Protein AF-A0A1S2QS78-F1 (afdb_monomer_lite)

Foldseek 3Di:
DDPPVDPPLVVLLVVLVVQLVVLVPDDDDQQDPCNCPPPPDPVVVVVNVVSVVVVVVSVVVSVVSNVVSVVVNVVSVVVVVVVVVVVVD

Radius of gyration: 22.2 Å; chains: 1; bounding box: 49×16×70 Å

Structure (mmCIF, N/CA/C/O backbone):
data_AF-A0A1S2QS78-F1
#
_entry.id   AF-A0A1S2QS78-F1
#
loop_
_atom_site.group_PDB
_atom_site.id
_atom_site.type_symbol
_atom_site.label_atom_id
_atom_site.label_alt_id
_atom_site.label_c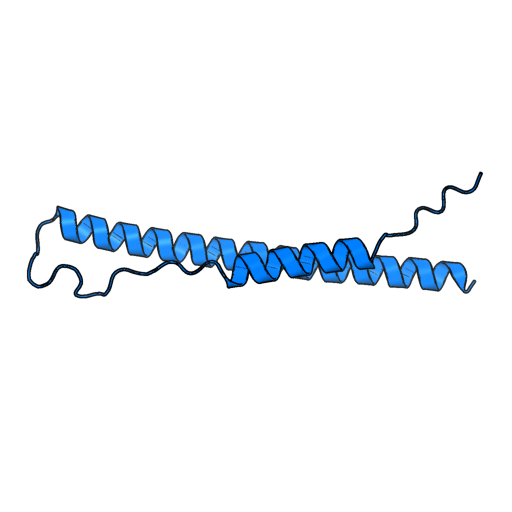omp_id
_atom_site.label_asym_id
_atom_site.label_entity_id
_atom_site.label_seq_id
_atom_site.pdbx_PDB_ins_code
_atom_site.Cartn_x
_atom_site.Cartn_y
_atom_site.Cartn_z
_atom_site.occupancy
_atom_site.B_iso_or_equiv
_atom_site.auth_seq_id
_atom_site.auth_comp_id
_atom_site.auth_asym_id
_atom_site.auth_atom_id
_atom_site.pdbx_PDB_model_num
ATOM 1 N N . MET A 1 1 ? 10.173 -2.144 -41.972 1.00 35.09 1 MET A N 1
ATOM 2 C CA . MET A 1 1 ? 9.146 -1.665 -41.025 1.00 35.09 1 MET A CA 1
ATOM 3 C C . MET A 1 1 ? 9.569 -2.209 -39.670 1.00 35.09 1 MET A C 1
ATOM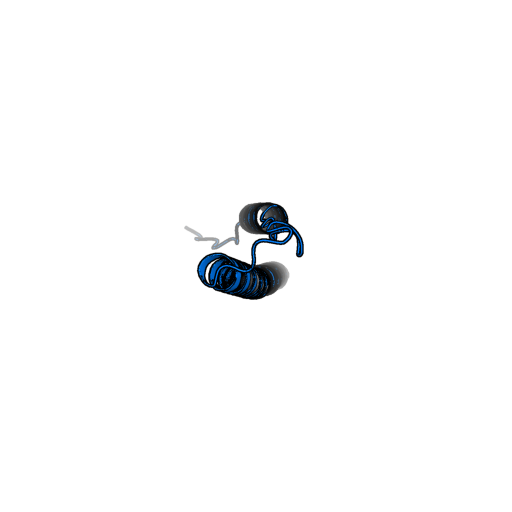 5 O O . MET A 1 1 ? 9.180 -3.309 -39.307 1.00 35.09 1 MET A O 1
ATOM 9 N N . GLU A 1 2 ? 10.522 -1.537 -39.024 1.00 39.91 2 GLU A N 1
ATOM 10 C CA . GLU A 1 2 ? 11.075 -1.991 -37.746 1.00 39.91 2 GLU A CA 1
ATOM 11 C C . GLU A 1 2 ? 10.102 -1.578 -36.644 1.00 39.91 2 GLU A C 1
ATOM 13 O O . GLU A 1 2 ? 9.933 -0.396 -36.352 1.00 39.91 2 GLU A O 1
ATOM 18 N N . LEU A 1 3 ? 9.395 -2.559 -36.087 1.00 44.00 3 LEU A N 1
ATOM 19 C CA . LEU A 1 3 ? 8.692 -2.407 -34.820 1.00 44.00 3 LEU A CA 1
ATOM 20 C C . LEU A 1 3 ? 9.761 -2.369 -33.730 1.00 44.00 3 LEU A C 1
ATOM 22 O O . LEU A 1 3 ? 10.059 -3.377 -33.098 1.00 44.00 3 LEU A O 1
ATOM 26 N N . GLU A 1 4 ? 10.384 -1.208 -33.556 1.00 49.81 4 GLU A N 1
ATOM 27 C CA . GLU A 1 4 ? 11.200 -0.939 -32.382 1.00 49.81 4 GLU A CA 1
ATOM 28 C C . GLU A 1 4 ? 10.230 -0.922 -31.193 1.00 49.81 4 GLU A C 1
ATOM 30 O O . GLU A 1 4 ? 9.512 0.054 -30.960 1.00 49.81 4 GLU A O 1
ATOM 35 N N . ILE A 1 5 ? 10.125 -2.047 -30.483 1.00 54.28 5 ILE A N 1
ATOM 36 C CA . ILE A 1 5 ? 9.383 -2.146 -29.224 1.00 54.28 5 ILE A CA 1
ATOM 37 C C . ILE A 1 5 ? 10.212 -1.395 -28.175 1.00 54.28 5 ILE A C 1
ATOM 39 O O . ILE A 1 5 ? 10.817 -1.989 -27.296 1.00 54.28 5 ILE A O 1
ATOM 43 N N . LYS A 1 6 ? 10.302 -0.068 -28.308 1.00 58.06 6 LYS A N 1
ATOM 44 C CA . LYS A 1 6 ? 10.964 0.795 -27.335 1.00 58.06 6 LYS A CA 1
ATOM 45 C C . LYS A 1 6 ? 10.053 0.953 -26.131 1.00 58.06 6 LYS A C 1
ATOM 47 O O . LYS A 1 6 ? 8.930 1.457 -26.243 1.00 58.06 6 LYS A O 1
ATOM 52 N N . LEU A 1 7 ? 10.552 0.552 -24.968 1.00 63.12 7 LEU A N 1
ATOM 53 C CA . LEU A 1 7 ? 9.912 0.833 -23.693 1.00 63.12 7 LEU A CA 1
ATOM 54 C C . LEU A 1 7 ? 9.745 2.355 -23.544 1.00 63.12 7 LEU A C 1
ATOM 56 O O . LEU A 1 7 ? 10.724 3.101 -23.551 1.00 63.12 7 LEU A O 1
ATOM 60 N N . LYS A 1 8 ? 8.506 2.840 -23.379 1.00 73.25 8 LYS A N 1
ATOM 61 C CA . LYS A 1 8 ? 8.228 4.245 -23.018 1.00 73.25 8 LYS A CA 1
ATOM 62 C C . LYS A 1 8 ? 8.548 4.475 -21.537 1.00 73.25 8 LYS A C 1
ATOM 64 O O . LYS A 1 8 ? 7.654 4.780 -20.750 1.00 73.25 8 LYS A O 1
ATOM 69 N N . HIS A 1 9 ? 9.813 4.277 -21.172 1.00 72.50 9 HIS A N 1
ATOM 70 C CA . HIS A 1 9 ? 10.331 4.279 -19.802 1.00 72.50 9 HIS A CA 1
ATOM 71 C C . HIS A 1 9 ? 9.865 5.512 -19.020 1.00 72.50 9 HIS A C 1
ATOM 73 O O . HIS A 1 9 ? 9.217 5.365 -17.987 1.00 72.50 9 HIS A O 1
ATOM 79 N N . ASP A 1 10 ? 10.031 6.706 -19.592 1.00 73.44 10 ASP A N 1
ATOM 80 C CA . ASP A 1 10 ? 9.629 7.969 -18.959 1.00 73.44 10 ASP A CA 1
ATOM 81 C C . ASP A 1 10 ? 8.123 8.042 -18.650 1.00 73.44 10 ASP A C 1
ATOM 83 O O . ASP A 1 10 ? 7.712 8.540 -17.600 1.00 73.44 10 ASP A O 1
ATOM 87 N N . ALA A 1 11 ? 7.277 7.517 -19.544 1.00 78.06 11 ALA A N 1
ATOM 88 C CA . ALA A 1 11 ? 5.830 7.505 -19.342 1.00 78.06 11 ALA A CA 1
ATOM 89 C C . ALA A 1 11 ? 5.421 6.530 -18.226 1.00 78.06 11 ALA A C 1
ATOM 91 O O . ALA A 1 11 ? 4.529 6.838 -17.434 1.00 78.06 11 ALA A O 1
ATOM 92 N N . VAL A 1 12 ? 6.090 5.376 -18.145 1.00 74.75 12 VAL A N 1
ATOM 93 C CA . VAL A 1 12 ? 5.834 4.356 -17.118 1.00 74.75 12 VAL A CA 1
ATOM 94 C C . VAL A 1 12 ? 6.313 4.835 -15.745 1.00 74.75 12 VAL A C 1
ATOM 96 O O . VAL A 1 12 ? 5.537 4.799 -14.792 1.00 74.75 12 VAL A O 1
ATOM 99 N N . ILE A 1 13 ? 7.529 5.381 -15.653 1.00 78.44 13 ILE A N 1
ATOM 100 C CA . ILE A 1 13 ? 8.087 5.973 -14.424 1.00 78.44 13 ILE A CA 1
ATOM 101 C C . ILE A 1 13 ? 7.184 7.106 -13.919 1.00 78.44 13 ILE A C 1
ATOM 103 O O . ILE A 1 13 ? 6.852 7.159 -12.735 1.00 78.44 13 ILE A O 1
ATOM 107 N N . SER A 1 14 ? 6.728 7.994 -14.812 1.00 78.50 14 SER A N 1
ATOM 108 C CA . SER A 1 14 ? 5.830 9.095 -14.440 1.00 78.50 14 SER A CA 1
ATOM 109 C C . SER A 1 14 ? 4.512 8.588 -13.845 1.00 78.50 14 SER A C 1
ATOM 111 O O . SER A 1 14 ? 4.024 9.135 -12.852 1.00 78.50 14 SER A O 1
ATOM 113 N N . GLN A 1 15 ? 3.939 7.524 -14.412 1.00 80.12 15 GLN A N 1
ATOM 114 C CA . GLN A 1 15 ? 2.696 6.943 -13.908 1.00 80.12 15 GLN A CA 1
ATOM 115 C C . GLN A 1 15 ? 2.896 6.215 -12.570 1.00 80.12 15 GLN A C 1
ATOM 117 O O . GLN A 1 15 ? 2.050 6.330 -11.677 1.00 80.12 15 GLN A O 1
ATOM 122 N N . LEU A 1 16 ? 4.021 5.518 -12.395 1.00 76.75 16 LEU A N 1
ATOM 123 C CA . LEU A 1 16 ? 4.385 4.878 -11.128 1.00 76.75 16 LEU A CA 1
ATOM 124 C C . LEU A 1 16 ? 4.606 5.917 -10.024 1.00 76.75 16 LEU A C 1
ATOM 126 O O . LEU A 1 16 ? 4.106 5.739 -8.914 1.00 76.75 16 LEU A O 1
ATOM 130 N N . PHE A 1 17 ? 5.247 7.046 -10.340 1.00 79.75 17 PHE A N 1
ATOM 131 C CA . PHE A 1 17 ? 5.423 8.154 -9.402 1.00 79.75 17 PHE A CA 1
ATOM 132 C C . PHE A 1 17 ? 4.082 8.752 -8.960 1.00 79.75 17 PHE A C 1
ATOM 134 O O . PHE A 1 17 ? 3.835 8.881 -7.765 1.00 79.75 17 PHE A O 1
ATOM 141 N N . LYS A 1 18 ? 3.167 9.032 -9.899 1.00 81.75 18 LYS A N 1
ATOM 142 C CA . LYS A 1 18 ? 1.812 9.518 -9.569 1.00 81.75 18 LYS A CA 1
ATOM 143 C C . LYS A 1 18 ? 1.049 8.545 -8.674 1.00 81.75 18 LYS A C 1
ATOM 145 O O . LYS A 1 18 ? 0.369 8.974 -7.747 1.00 81.75 18 LYS A O 1
ATOM 150 N N . THR A 1 19 ? 1.168 7.248 -8.949 1.00 77.00 19 THR A N 1
ATOM 151 C CA . THR A 1 19 ? 0.511 6.199 -8.160 1.00 77.00 19 THR A CA 1
ATOM 152 C C . THR A 1 19 ? 1.087 6.145 -6.745 1.00 77.00 19 THR A C 1
ATOM 154 O O . THR A 1 19 ? 0.325 6.089 -5.785 1.00 77.00 19 THR A O 1
ATOM 157 N N . LYS A 1 20 ? 2.413 6.258 -6.603 1.00 78.81 20 LYS A N 1
ATOM 158 C CA . LYS A 1 20 ? 3.086 6.356 -5.304 1.00 78.81 20 LYS A CA 1
ATOM 159 C C . LYS A 1 20 ? 2.625 7.584 -4.515 1.00 78.81 20 LYS A C 1
ATOM 161 O O 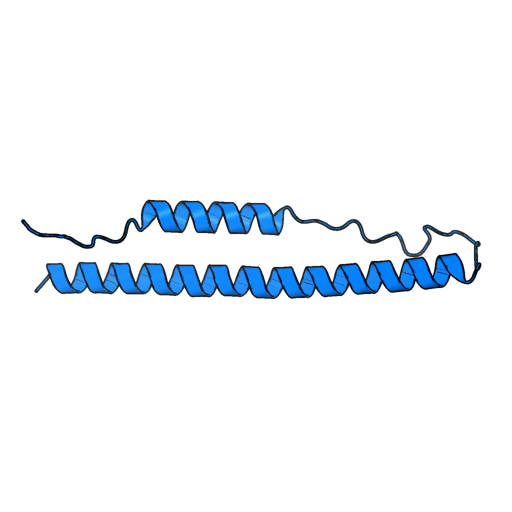. LYS A 1 20 ? 2.227 7.440 -3.368 1.00 78.81 20 LYS A O 1
ATOM 166 N N . THR A 1 21 ? 2.593 8.765 -5.133 1.00 80.19 21 THR A N 1
ATOM 167 C CA . THR A 1 21 ? 2.126 9.995 -4.470 1.00 80.19 21 THR A CA 1
ATOM 168 C C . THR A 1 21 ? 0.657 9.907 -4.053 1.00 80.19 21 THR A C 1
ATOM 170 O O . THR A 1 21 ? 0.300 10.342 -2.962 1.00 80.19 21 THR A O 1
ATOM 173 N N . ALA A 1 22 ? -0.210 9.328 -4.891 1.00 79.25 22 ALA A N 1
ATOM 174 C CA . ALA A 1 22 ? -1.617 9.125 -4.547 1.00 79.25 22 ALA A CA 1
ATOM 175 C C . ALA A 1 22 ? -1.788 8.148 -3.372 1.00 79.25 22 ALA A C 1
ATOM 177 O O . ALA A 1 22 ? -2.672 8.335 -2.539 1.00 79.25 22 ALA A O 1
ATOM 178 N N . LEU A 1 23 ? -0.927 7.132 -3.295 1.00 74.25 23 LEU A N 1
ATOM 179 C CA . LEU A 1 23 ? -0.910 6.165 -2.206 1.00 74.25 23 LEU A CA 1
ATOM 180 C C . LEU A 1 23 ? -0.393 6.783 -0.896 1.00 74.25 23 LEU A C 1
ATOM 182 O O . LEU A 1 23 ? -0.985 6.564 0.154 1.00 74.25 23 LEU A O 1
ATOM 186 N N . GLU A 1 24 ? 0.657 7.605 -0.956 1.00 76.25 24 GLU A N 1
ATOM 187 C CA . GLU A 1 24 ? 1.187 8.359 0.193 1.00 76.25 24 GLU A CA 1
ATOM 188 C C . GLU A 1 24 ? 0.184 9.395 0.728 1.00 76.25 24 GLU A C 1
ATOM 190 O O . GLU A 1 24 ? 0.159 9.679 1.924 1.00 76.25 24 GLU A O 1
ATOM 195 N N . ALA A 1 25 ? -0.675 9.939 -0.140 1.00 78.69 25 ALA A N 1
ATOM 196 C CA . 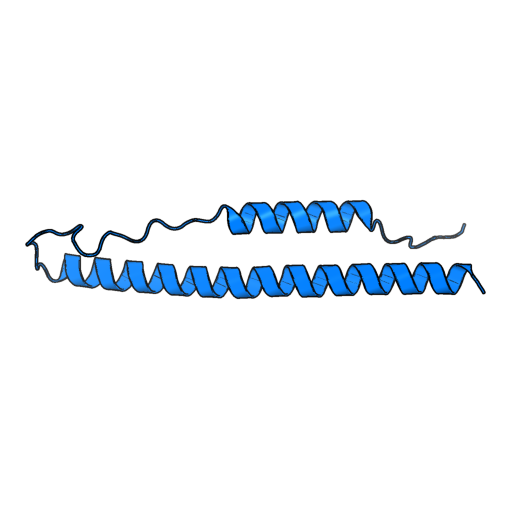ALA A 1 25 ? -1.750 10.850 0.246 1.00 78.69 25 ALA A CA 1
ATOM 197 C C . ALA A 1 25 ? -2.958 10.142 0.893 1.00 78.69 25 ALA A C 1
ATOM 199 O O . ALA A 1 25 ? -3.847 10.817 1.416 1.00 78.69 25 ALA A O 1
ATOM 200 N N . LEU A 1 26 ? -3.015 8.804 0.862 1.00 72.62 26 LEU A N 1
ATOM 201 C CA . LEU A 1 26 ? -4.092 8.029 1.468 1.00 72.62 26 LEU A CA 1
ATOM 202 C C . LEU A 1 26 ? -3.894 7.956 2.989 1.00 72.62 26 LEU A C 1
ATOM 204 O O . LEU A 1 26 ? -3.337 7.001 3.528 1.00 72.62 26 LEU A O 1
ATOM 208 N N . THR A 1 27 ? -4.371 8.973 3.698 1.00 65.19 27 THR A N 1
ATOM 209 C CA . THR A 1 27 ? -4.434 8.975 5.160 1.00 65.19 27 THR A CA 1
ATOM 210 C C . THR A 1 27 ? -5.840 8.615 5.627 1.00 65.19 27 THR A C 1
ATOM 212 O O . THR A 1 27 ? -6.823 9.278 5.300 1.00 65.19 27 THR A O 1
ATOM 215 N N . LEU A 1 28 ? -5.947 7.547 6.418 1.00 65.56 28 LEU A N 1
ATOM 216 C CA . LEU A 1 28 ? -7.154 7.264 7.187 1.00 65.56 28 LEU A CA 1
ATOM 217 C C . LEU A 1 28 ? -7.033 7.926 8.550 1.00 65.56 28 LEU A C 1
ATOM 219 O O . LEU A 1 28 ? -6.094 7.662 9.304 1.00 65.56 28 LEU A O 1
ATOM 223 N N . ASN A 1 29 ? -8.004 8.777 8.865 1.00 66.75 29 ASN A N 1
ATOM 224 C CA . ASN A 1 29 ? -8.142 9.327 10.201 1.00 66.75 29 ASN A CA 1
ATOM 225 C C . ASN A 1 29 ? -8.582 8.194 11.126 1.00 66.75 29 ASN A C 1
ATOM 227 O O . ASN A 1 29 ? -9.745 7.803 11.119 1.00 66.75 29 ASN A O 1
ATOM 231 N N . THR A 1 30 ? -7.650 7.661 11.910 1.00 59.47 30 THR A N 1
ATOM 232 C CA . THR A 1 30 ? -7.993 6.726 12.980 1.00 59.47 30 THR A CA 1
ATOM 233 C C . THR A 1 30 ? -8.800 7.492 14.028 1.00 59.47 30 THR A C 1
ATOM 235 O O . THR A 1 30 ? -8.393 8.594 14.421 1.00 59.47 30 THR A O 1
ATOM 238 N N . PRO A 1 31 ? -9.946 6.966 14.486 1.00 62.97 31 PRO A N 1
ATOM 239 C CA . PRO A 1 31 ? -10.691 7.616 15.549 1.00 62.97 31 PRO A CA 1
ATOM 240 C C . PRO A 1 31 ? -9.800 7.741 16.788 1.00 62.97 31 PRO A C 1
ATOM 242 O O . PRO A 1 31 ? -9.093 6.809 17.172 1.00 62.97 31 PRO A O 1
ATOM 245 N N . ALA A 1 32 ? -9.798 8.921 17.412 1.00 65.00 32 ALA A N 1
ATOM 246 C CA . ALA A 1 32 ? -9.050 9.124 18.645 1.00 65.00 32 ALA A CA 1
ATOM 247 C C . ALA A 1 32 ? -9.507 8.090 19.685 1.00 65.00 32 ALA A C 1
ATOM 249 O O . ALA A 1 32 ? -10.707 7.876 19.845 1.00 65.00 32 ALA A O 1
ATOM 250 N N . LYS A 1 33 ? -8.575 7.508 20.453 1.00 59.38 33 LYS A N 1
ATOM 251 C CA . LYS A 1 33 ? -8.883 6.513 21.505 1.00 59.38 33 LYS A CA 1
ATOM 252 C C . LYS A 1 33 ? -9.940 6.976 22.524 1.00 59.38 33 LYS A C 1
ATOM 254 O O . LYS A 1 33 ? -10.545 6.153 23.195 1.00 59.38 33 LYS A O 1
ATOM 259 N N . ASN A 1 34 ? -10.189 8.287 22.600 1.00 60.84 34 ASN A N 1
ATOM 260 C CA . ASN A 1 34 ? -11.187 8.918 23.463 1.00 60.84 34 ASN A CA 1
ATOM 261 C C . ASN A 1 34 ? -12.366 9.553 22.695 1.00 60.84 34 ASN A C 1
ATOM 263 O O . ASN A 1 34 ? -13.101 10.344 23.2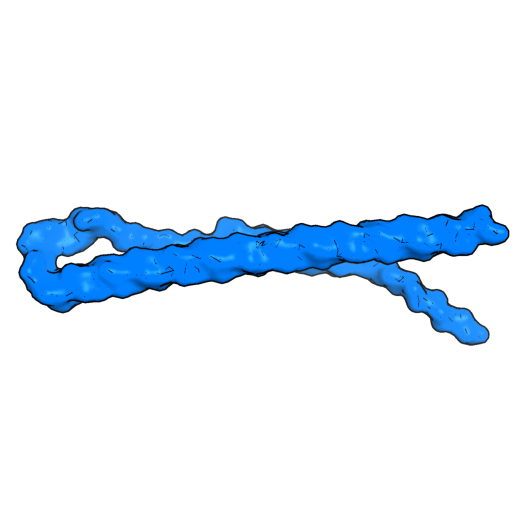82 1.00 60.84 34 ASN A O 1
ATOM 267 N N . ALA A 1 35 ? -12.567 9.249 21.407 1.00 59.91 35 ALA A N 1
ATOM 268 C CA . ALA A 1 35 ? -13.639 9.832 20.588 1.00 59.91 35 ALA A CA 1
ATOM 269 C C . ALA A 1 35 ? -15.042 9.574 21.174 1.00 59.91 35 ALA A C 1
ATOM 271 O O . ALA A 1 35 ? -15.953 10.375 20.992 1.00 59.91 35 ALA A O 1
ATOM 272 N N . ALA A 1 36 ? -15.189 8.488 21.935 1.00 59.34 36 ALA A N 1
ATOM 273 C CA . ALA A 1 36 ? -16.409 8.107 22.638 1.00 59.34 36 ALA A CA 1
ATOM 274 C C . ALA A 1 36 ? -16.599 8.771 24.020 1.00 59.34 36 ALA A C 1
ATOM 276 O O . ALA A 1 36 ? -17.667 8.645 24.621 1.00 59.34 36 ALA A O 1
ATOM 277 N N . GLY A 1 37 ? -15.584 9.445 24.572 1.00 66.75 37 GLY A N 1
ATOM 278 C CA . GLY A 1 37 ? -15.610 9.929 25.957 1.00 66.75 37 GLY A CA 1
ATOM 279 C C . GLY A 1 37 ? -15.891 8.799 26.963 1.00 66.75 37 GLY A C 1
ATOM 280 O O . GLY A 1 37 ? -15.280 7.736 26.898 1.00 66.75 37 GLY A O 1
ATOM 281 N N . SER A 1 38 ? -16.841 9.003 27.883 1.00 62.06 38 SER A N 1
ATOM 282 C CA . SER A 1 38 ? -17.294 7.972 28.841 1.00 62.06 38 SER A CA 1
ATOM 283 C C . SER A 1 38 ? -18.360 7.019 28.276 1.00 62.06 38 SER A C 1
ATOM 285 O O . SER A 1 38 ? -18.932 6.227 29.029 1.00 62.06 38 SER A O 1
ATOM 287 N N . ASN A 1 39 ? -18.680 7.104 26.980 1.00 58.69 39 ASN A N 1
ATOM 288 C CA . ASN A 1 39 ? -19.760 6.337 26.373 1.00 58.69 39 ASN A CA 1
ATOM 289 C C . ASN A 1 39 ? -19.318 4.892 26.081 1.00 58.69 39 ASN A C 1
ATOM 291 O O . ASN A 1 39 ? -18.797 4.587 25.012 1.00 58.69 39 ASN A O 1
ATOM 295 N N . LYS A 1 40 ? -19.532 4.006 27.059 1.00 62.47 40 LYS A N 1
ATOM 296 C CA . LYS A 1 40 ? -19.253 2.560 26.992 1.00 62.47 40 LYS A CA 1
ATOM 297 C C . LYS A 1 40 ? -20.463 1.742 26.514 1.00 62.47 40 LYS A C 1
ATOM 299 O O . LYS A 1 40 ? -20.767 0.701 27.088 1.00 62.4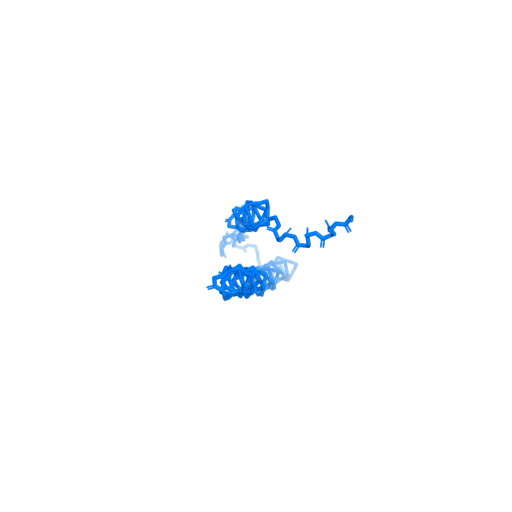7 40 LYS A O 1
ATOM 304 N N . LEU A 1 41 ? -21.201 2.228 25.518 1.00 72.06 41 LEU A N 1
ATOM 305 C CA . LEU A 1 41 ? -22.195 1.390 24.839 1.00 72.06 41 LEU A CA 1
ATOM 306 C C . LEU A 1 41 ? -21.467 0.331 24.000 1.00 72.06 41 LEU A C 1
ATOM 308 O O . LEU A 1 41 ? -20.486 0.662 23.336 1.00 72.06 41 LEU A O 1
ATOM 312 N N . ASP A 1 42 ? -21.979 -0.903 23.970 1.00 69.69 42 ASP A N 1
ATOM 313 C CA . ASP A 1 42 ? -21.420 -2.003 23.157 1.00 69.69 42 ASP A CA 1
ATOM 314 C C . ASP A 1 42 ? -21.229 -1.606 21.689 1.00 69.69 42 ASP A C 1
ATOM 316 O O . ASP A 1 42 ? -20.231 -1.950 21.060 1.00 69.69 42 ASP A O 1
ATOM 320 N N . PHE A 1 43 ? -22.154 -0.805 21.154 1.00 74.62 43 PHE A N 1
ATOM 321 C CA . PHE A 1 43 ? -22.062 -0.268 19.800 1.00 74.62 43 PHE A CA 1
ATOM 322 C C . PHE A 1 43 ? -20.787 0.557 19.573 1.00 74.62 43 PHE A C 1
ATOM 324 O O . PHE A 1 43 ? -20.151 0.442 18.529 1.00 74.62 43 PHE A O 1
ATOM 331 N N . THR A 1 44 ? -20.398 1.381 20.546 1.00 73.38 44 THR A N 1
ATOM 332 C CA . THR A 1 44 ? -19.229 2.253 20.425 1.00 73.38 44 THR A CA 1
ATOM 333 C C . THR A 1 44 ? -17.928 1.458 20.525 1.00 73.38 44 THR A C 1
ATOM 335 O O . THR A 1 44 ? -16.966 1.783 19.833 1.00 73.38 44 THR A O 1
ATOM 338 N N . SER A 1 45 ? -17.914 0.391 21.331 1.00 74.12 45 SER A N 1
ATOM 339 C CA . SER A 1 45 ? -16.795 -0.556 21.410 1.00 74.12 45 SER A CA 1
ATOM 340 C C . SER A 1 45 ? -16.592 -1.285 20.078 1.00 74.12 45 SER A C 1
ATOM 342 O O . SER A 1 45 ? -15.497 -1.249 19.526 1.00 74.12 45 SER A O 1
ATOM 344 N N . HIS A 1 46 ? -17.661 -1.848 19.505 1.00 80.38 46 HIS A N 1
ATOM 345 C CA . HIS A 1 46 ? -17.602 -2.518 18.201 1.00 80.38 46 HIS A CA 1
ATOM 346 C C . HIS A 1 46 ? -17.258 -1.573 17.048 1.00 80.38 46 HIS A C 1
ATOM 348 O O . HIS A 1 46 ? -16.604 -1.977 16.087 1.00 80.38 46 HIS A O 1
ATOM 354 N N . TRP A 1 47 ? -17.693 -0.313 17.118 1.00 78.81 47 TRP A N 1
ATOM 355 C CA . TRP A 1 47 ? -17.300 0.692 16.136 1.00 78.81 47 TRP A CA 1
ATOM 356 C C . TRP A 1 47 ? -15.796 0.990 16.207 1.00 78.81 47 TRP A C 1
ATOM 358 O O . TRP A 1 47 ? -15.142 0.989 15.170 1.00 78.81 47 TRP A O 1
ATOM 368 N N . LEU A 1 48 ? -15.231 1.169 17.408 1.00 78.56 48 LEU A N 1
ATOM 369 C CA . LEU A 1 48 ? -13.789 1.385 17.584 1.00 78.56 48 LEU A CA 1
ATOM 370 C C . LEU A 1 48 ? -12.957 0.193 17.092 1.00 78.56 48 LEU A C 1
ATOM 372 O O . LEU A 1 48 ? -12.005 0.400 16.345 1.00 78.56 48 LEU A O 1
ATOM 376 N N . GLU A 1 49 ? -13.339 -1.036 17.453 1.00 81.56 49 GLU A N 1
ATOM 377 C CA . GLU A 1 49 ? -12.676 -2.263 16.978 1.00 81.56 49 GLU A CA 1
ATOM 378 C C . GLU A 1 49 ? -12.678 -2.341 15.447 1.00 81.56 49 GLU A C 1
ATOM 380 O O . GLU A 1 49 ? -11.651 -2.596 14.822 1.00 81.56 49 GLU A O 1
ATOM 385 N N . ARG A 1 50 ? -13.822 -2.048 14.822 1.00 82.38 50 ARG A N 1
ATOM 386 C CA . ARG A 1 50 ? -13.957 -2.087 13.365 1.00 82.38 50 ARG A CA 1
ATOM 387 C C . ARG A 1 50 ? -13.126 -1.016 12.660 1.00 82.38 50 ARG A C 1
ATOM 389 O O . ARG A 1 50 ? -12.569 -1.283 11.599 1.00 82.38 50 ARG A O 1
ATOM 396 N N . GLU A 1 51 ? -13.049 0.189 13.213 1.00 79.44 51 GLU A N 1
ATOM 397 C CA . GLU A 1 51 ? -12.202 1.255 12.666 1.00 79.44 51 GLU A CA 1
ATOM 398 C C . GLU A 1 51 ? -10.706 0.917 12.802 1.00 79.44 51 GLU A C 1
ATOM 400 O O . GLU A 1 51 ? -9.934 1.185 11.880 1.00 79.44 51 GLU A O 1
ATOM 405 N N . GLU A 1 52 ? -10.290 0.271 13.899 1.00 81.25 52 GLU A N 1
ATOM 406 C CA . GLU A 1 52 ? -8.923 -0.250 14.053 1.00 81.25 52 GLU A CA 1
ATOM 407 C C . GLU A 1 52 ? -8.613 -1.356 13.028 1.00 81.25 52 GLU A C 1
ATOM 409 O O . GLU A 1 52 ? -7.563 -1.319 12.381 1.00 81.25 52 GLU A O 1
ATOM 414 N N . GLU A 1 53 ? -9.537 -2.296 12.806 1.00 85.19 53 GLU A N 1
ATOM 415 C CA . GLU A 1 53 ? -9.391 -3.342 11.784 1.00 85.19 53 GLU A CA 1
ATOM 416 C C . GLU A 1 53 ? -9.274 -2.764 10.368 1.00 85.19 53 GLU A C 1
ATOM 418 O O . GLU A 1 53 ? -8.411 -3.178 9.589 1.00 85.19 53 GLU A O 1
ATOM 423 N N . ILE A 1 54 ? -10.113 -1.782 10.022 1.00 83.56 54 ILE A N 1
ATOM 424 C CA . ILE A 1 54 ? -10.061 -1.101 8.721 1.00 83.56 54 ILE A CA 1
ATOM 425 C C . ILE A 1 54 ? -8.721 -0.381 8.550 1.00 83.56 54 ILE A C 1
ATOM 427 O O . ILE A 1 54 ? -8.120 -0.452 7.473 1.00 83.56 54 ILE A O 1
ATOM 431 N N . ALA A 1 55 ? -8.227 0.280 9.599 1.00 80.44 55 ALA A N 1
ATOM 432 C CA . ALA A 1 55 ? -6.940 0.961 9.560 1.00 80.44 55 ALA A CA 1
ATOM 433 C C . ALA A 1 55 ? -5.780 -0.017 9.300 1.00 80.44 55 ALA A C 1
ATOM 435 O O . ALA A 1 55 ? -4.927 0.260 8.452 1.00 80.44 55 ALA A O 1
ATOM 436 N N . GLU A 1 56 ? -5.761 -1.177 9.963 1.00 82.94 56 GLU A N 1
ATOM 437 C CA . GLU A 1 56 ? -4.733 -2.201 9.736 1.00 82.94 56 GLU A CA 1
ATOM 438 C C . GLU A 1 56 ? -4.842 -2.846 8.345 1.00 82.94 56 GLU A C 1
ATOM 440 O O . GLU A 1 56 ? -3.826 -3.022 7.668 1.00 82.94 56 GLU A O 1
ATOM 445 N N . LEU A 1 57 ? -6.057 -3.116 7.853 1.00 83.62 57 LEU A N 1
ATOM 446 C CA . LEU A 1 57 ? -6.265 -3.620 6.490 1.00 83.62 57 LEU A CA 1
ATOM 447 C C . LEU A 1 57 ? -5.740 -2.645 5.435 1.00 83.62 57 LEU A C 1
ATOM 449 O O . LEU A 1 57 ? -5.059 -3.056 4.492 1.00 83.62 57 LEU A O 1
ATOM 453 N N . VAL A 1 58 ? -6.021 -1.351 5.593 1.00 80.19 58 VAL A N 1
ATOM 454 C CA . VAL A 1 58 ? -5.566 -0.334 4.638 1.00 80.19 58 VAL A CA 1
ATOM 455 C C . VAL A 1 58 ? -4.057 -0.157 4.709 1.00 80.19 58 VAL A C 1
ATOM 457 O O . VAL A 1 58 ? -3.410 -0.080 3.670 1.00 80.19 58 VAL A O 1
ATOM 460 N N . LYS A 1 59 ? -3.464 -0.183 5.902 1.00 81.81 59 LYS A N 1
ATOM 461 C CA . LYS A 1 59 ? -2.006 -0.168 6.066 1.00 81.81 59 LYS A CA 1
ATOM 462 C C . LYS A 1 59 ? -1.342 -1.364 5.375 1.00 81.81 59 LYS A C 1
ATOM 464 O O . LYS A 1 59 ? -0.340 -1.189 4.681 1.00 81.81 59 LYS A O 1
ATOM 469 N N . GLY A 1 60 ? -1.922 -2.557 5.510 1.00 83.62 60 GLY A N 1
ATOM 470 C CA . GLY A 1 60 ? -1.471 -3.759 4.808 1.00 83.62 60 GLY A CA 1
ATOM 471 C C . GLY A 1 60 ? -1.579 -3.627 3.286 1.00 83.62 60 GLY A C 1
ATOM 472 O O . GLY A 1 60 ? -0.618 -3.906 2.569 1.00 83.62 60 GLY A O 1
ATOM 473 N N . TYR A 1 61 ? -2.716 -3.137 2.788 1.00 81.19 61 TYR A N 1
ATOM 474 C CA . TYR A 1 61 ? -2.920 -2.868 1.363 1.00 81.19 61 TYR A CA 1
ATOM 475 C C . TYR A 1 61 ? -1.903 -1.856 0.816 1.00 81.19 61 TYR A C 1
ATOM 477 O O . TYR A 1 61 ? -1.281 -2.108 -0.216 1.00 81.19 61 TYR A O 1
ATOM 485 N N . THR A 1 62 ? -1.675 -0.754 1.534 1.00 80.81 62 THR A N 1
ATOM 486 C CA . THR A 1 62 ? -0.687 0.271 1.182 1.00 80.81 62 THR A CA 1
ATOM 487 C C . THR A 1 62 ? 0.715 -0.318 1.072 1.00 80.81 62 THR A C 1
ATOM 489 O O . THR A 1 62 ? 1.405 -0.072 0.085 1.00 80.81 62 THR A O 1
ATOM 492 N N . ALA A 1 63 ? 1.127 -1.162 2.021 1.00 81.25 63 ALA A N 1
ATOM 493 C CA . ALA A 1 63 ? 2.432 -1.817 1.969 1.00 81.25 63 ALA A CA 1
ATOM 494 C C . ALA A 1 63 ? 2.585 -2.735 0.740 1.00 81.25 63 ALA A C 1
ATOM 496 O O . ALA A 1 63 ? 3.625 -2.725 0.080 1.00 81.25 63 ALA A O 1
ATOM 497 N N . ILE A 1 64 ? 1.544 -3.502 0.398 1.00 84.81 64 ILE A N 1
ATOM 498 C CA . ILE A 1 64 ? 1.543 -4.381 -0.783 1.00 84.81 64 ILE A CA 1
ATOM 499 C C . ILE A 1 64 ? 1.607 -3.558 -2.075 1.00 84.81 64 ILE A C 1
ATOM 501 O O . ILE A 1 64 ? 2.404 -3.864 -2.963 1.00 84.81 64 ILE A O 1
ATOM 505 N N . ALA A 1 65 ? 0.795 -2.505 -2.179 1.00 80.12 65 ALA A N 1
ATOM 506 C CA . ALA A 1 65 ? 0.770 -1.626 -3.342 1.00 80.12 65 ALA A CA 1
ATOM 507 C C . ALA A 1 65 ? 2.120 -0.923 -3.542 1.00 80.12 65 ALA A C 1
ATOM 509 O O . ALA A 1 65 ? 2.630 -0.873 -4.661 1.00 80.12 65 ALA A O 1
ATOM 510 N N . GLN A 1 66 ? 2.742 -0.451 -2.461 1.00 81.62 66 GLN A N 1
ATOM 511 C CA . GLN A 1 66 ? 4.057 0.175 -2.520 1.00 81.62 66 GLN A CA 1
ATOM 512 C C . GLN A 1 66 ? 5.140 -0.801 -2.985 1.00 81.62 66 GLN A C 1
ATOM 514 O O . GLN A 1 66 ? 5.900 -0.472 -3.896 1.00 81.62 66 GLN A O 1
ATOM 519 N N . LYS A 1 67 ? 5.148 -2.027 -2.450 1.00 83.19 67 LYS A N 1
ATOM 520 C CA . LYS A 1 67 ? 6.059 -3.079 -2.912 1.00 83.19 67 LYS A CA 1
ATOM 521 C C . LYS A 1 67 ? 5.870 -3.380 -4.401 1.00 83.19 67 LYS A C 1
ATOM 523 O O . LYS A 1 67 ? 6.841 -3.475 -5.139 1.00 83.19 67 LYS A O 1
ATOM 528 N N . SER A 1 68 ? 4.626 -3.474 -4.868 1.00 76.44 68 SER A N 1
ATOM 529 C CA . SER A 1 68 ? 4.342 -3.716 -6.286 1.00 76.44 68 SER A CA 1
ATOM 530 C C . SER A 1 68 ? 4.854 -2.586 -7.189 1.00 76.44 68 SER A C 1
ATOM 532 O O . SER A 1 68 ? 5.369 -2.860 -8.275 1.00 76.44 68 SER A O 1
ATOM 534 N N . ILE A 1 69 ? 4.758 -1.328 -6.745 1.00 81.12 69 ILE A N 1
ATOM 535 C CA . ILE A 1 69 ? 5.316 -0.172 -7.460 1.00 81.12 69 ILE A CA 1
ATOM 536 C C . ILE A 1 69 ? 6.847 -0.254 -7.515 1.00 81.12 69 ILE A C 1
ATOM 538 O O . ILE A 1 69 ? 7.433 0.015 -8.563 1.00 81.12 69 ILE A O 1
ATOM 542 N N . GLU A 1 70 ? 7.501 -0.622 -6.414 1.00 83.00 70 GLU A N 1
ATOM 543 C CA . GLU A 1 70 ? 8.959 -0.790 -6.346 1.00 83.00 70 GLU A CA 1
ATOM 544 C C . GLU A 1 70 ? 9.445 -1.919 -7.261 1.00 83.00 70 GLU A C 1
ATOM 546 O O . GLU A 1 70 ? 10.326 -1.691 -8.092 1.00 83.00 70 GLU A O 1
ATOM 551 N N . ASP A 1 71 ? 8.809 -3.090 -7.190 1.00 80.00 71 ASP A N 1
ATOM 552 C CA . ASP A 1 71 ? 9.118 -4.242 -8.042 1.00 80.00 71 ASP A CA 1
ATOM 553 C C . ASP A 1 71 ? 8.923 -3.899 -9.533 1.00 80.00 71 ASP A C 1
ATOM 555 O O . ASP A 1 71 ? 9.748 -4.252 -10.379 1.00 80.00 71 ASP A O 1
ATOM 559 N N . THR A 1 72 ? 7.864 -3.148 -9.867 1.00 80.25 72 THR A N 1
ATOM 560 C CA . THR A 1 72 ? 7.601 -2.709 -11.248 1.00 80.25 72 THR A CA 1
ATOM 561 C C . THR A 1 72 ? 8.642 -1.698 -11.732 1.00 80.25 72 THR A C 1
ATOM 563 O O . THR A 1 72 ? 9.105 -1.814 -12.864 1.00 80.25 72 THR A O 1
ATOM 566 N N . ASN A 1 73 ? 9.051 -0.736 -10.896 1.00 78.69 73 ASN A N 1
ATOM 567 C CA . ASN A 1 73 ? 10.126 0.205 -11.241 1.00 78.69 73 ASN A CA 1
ATOM 568 C C . ASN A 1 73 ? 11.444 -0.532 -11.510 1.00 78.69 73 ASN A C 1
ATOM 570 O O . ASN A 1 73 ? 12.062 -0.310 -12.548 1.00 78.69 73 ASN A O 1
ATOM 574 N N . ALA A 1 74 ? 11.834 -1.458 -10.629 1.00 80.00 74 ALA A N 1
ATOM 575 C CA . ALA A 1 74 ? 13.051 -2.248 -10.802 1.00 80.00 74 ALA A CA 1
ATOM 576 C C . ALA A 1 74 ? 13.016 -3.088 -12.093 1.00 80.00 74 ALA A C 1
ATOM 578 O O . ALA A 1 74 ? 14.017 -3.184 -12.805 1.00 80.00 74 ALA A O 1
ATOM 579 N N . GLY A 1 75 ? 11.855 -3.662 -12.428 1.00 79.50 75 GLY A N 1
ATOM 580 C CA . GLY A 1 75 ? 11.658 -4.383 -13.685 1.00 79.50 75 GLY A CA 1
ATOM 581 C C . GLY A 1 75 ? 11.790 -3.482 -14.916 1.00 79.50 75 GLY A C 1
ATOM 582 O O . GLY A 1 75 ? 12.482 -3.832 -15.871 1.00 79.50 75 GLY A O 1
ATOM 583 N N . VAL A 1 76 ? 11.172 -2.301 -14.882 1.00 78.56 76 VAL A N 1
ATOM 584 C CA . VAL A 1 76 ? 11.218 -1.301 -15.962 1.00 78.56 76 VAL A CA 1
ATOM 585 C C . VAL A 1 76 ? 12.643 -0.781 -16.191 1.00 78.56 76 VAL A C 1
ATOM 587 O O . VAL A 1 76 ? 13.069 -0.653 -17.340 1.00 78.56 76 VAL A O 1
ATOM 590 N N . ASP A 1 77 ? 13.408 -0.553 -15.124 1.00 77.88 77 ASP A N 1
ATOM 591 C CA . ASP A 1 77 ? 14.819 -0.163 -15.214 1.00 77.88 77 ASP A CA 1
ATOM 592 C C . ASP A 1 77 ? 15.695 -1.285 -15.783 1.00 77.88 77 ASP A C 1
ATOM 594 O O . ASP A 1 77 ? 16.532 -1.038 -16.656 1.00 77.88 77 ASP A O 1
ATOM 598 N N . LEU A 1 78 ? 15.475 -2.535 -15.362 1.00 78.88 78 LEU A N 1
ATOM 599 C CA . LEU A 1 78 ? 16.188 -3.689 -15.913 1.00 78.88 78 LEU A CA 1
ATOM 600 C C . LEU A 1 78 ? 15.946 -3.838 -17.422 1.00 78.88 78 LEU A C 1
ATOM 602 O O . LEU A 1 78 ? 16.894 -4.071 -18.172 1.00 78.88 78 LEU A O 1
ATOM 606 N N . MET A 1 79 ? 14.699 -3.672 -17.875 1.00 77.62 79 MET A N 1
ATOM 607 C CA . MET A 1 79 ? 14.354 -3.732 -19.300 1.00 77.62 79 MET A CA 1
ATOM 608 C C . MET A 1 79 ? 15.048 -2.624 -20.098 1.00 77.62 79 MET A C 1
ATOM 610 O O . MET A 1 79 ? 15.601 -2.895 -21.161 1.00 77.62 79 MET A O 1
ATOM 614 N N . LYS A 1 80 ? 15.107 -1.396 -19.564 1.00 76.56 80 LYS A N 1
ATOM 615 C CA . LYS A 1 80 ? 15.857 -0.300 -20.194 1.00 76.56 80 LYS A CA 1
ATOM 616 C C . LYS A 1 80 ? 17.344 -0.629 -20.328 1.00 76.56 80 LYS A C 1
ATOM 618 O O . LYS A 1 80 ? 17.923 -0.434 -21.394 1.00 76.56 80 LYS A O 1
ATOM 623 N N . HIS A 1 81 ? 17.962 -1.162 -19.275 1.00 73.88 81 HIS A N 1
ATOM 624 C CA . HIS A 1 81 ? 19.366 -1.571 -19.322 1.00 73.88 81 HIS A CA 1
ATOM 625 C C . HIS A 1 81 ? 19.631 -2.678 -20.350 1.00 73.88 81 HIS A C 1
ATOM 627 O O . HIS A 1 81 ? 20.679 -2.670 -20.997 1.00 73.88 81 HIS A O 1
ATOM 633 N N . GLN A 1 82 ? 18.698 -3.618 -20.521 1.00 75.56 82 GLN A N 1
ATOM 634 C CA . GLN A 1 82 ? 18.797 -4.666 -21.540 1.00 75.56 82 GLN A CA 1
ATOM 635 C C . GLN A 1 82 ? 18.695 -4.099 -22.961 1.00 75.56 82 GLN A C 1
ATOM 637 O O . GLN A 1 82 ? 19.542 -4.432 -23.792 1.00 75.56 82 GLN A O 1
ATOM 642 N N . ASP A 1 83 ? 17.735 -3.207 -23.220 1.00 66.88 83 ASP A N 1
ATOM 643 C CA . ASP A 1 83 ? 17.608 -2.510 -24.508 1.00 66.88 83 ASP A CA 1
ATOM 644 C C . ASP A 1 83 ? 18.893 -1.728 -24.839 1.00 66.88 83 ASP A C 1
ATOM 646 O O . ASP A 1 83 ? 19.456 -1.861 -25.928 1.00 66.88 83 ASP A O 1
ATOM 650 N N . GLU A 1 84 ? 19.428 -0.962 -23.881 1.00 70.88 84 GLU A N 1
ATOM 651 C CA . GLU A 1 84 ? 20.672 -0.201 -24.058 1.00 70.88 84 GLU A CA 1
ATOM 652 C C . GLU A 1 84 ? 21.897 -1.094 -24.309 1.00 70.88 84 GLU A C 1
ATOM 654 O O . GLU A 1 84 ? 22.797 -0.709 -25.059 1.00 70.88 84 GLU A O 1
ATOM 659 N N . ALA A 1 85 ? 21.962 -2.273 -23.684 1.00 68.50 85 ALA A N 1
ATOM 660 C CA . ALA A 1 85 ? 23.046 -3.228 -23.893 1.00 68.50 85 ALA A CA 1
ATOM 661 C C . ALA A 1 85 ? 22.957 -3.920 -25.264 1.00 68.50 85 ALA A C 1
ATOM 663 O O . ALA A 1 85 ? 23.994 -4.218 -25.858 1.00 68.50 85 ALA A O 1
ATOM 664 N N . MET A 1 86 ? 21.744 -4.154 -25.775 1.00 60.94 86 MET A N 1
ATOM 665 C CA . MET A 1 86 ? 21.519 -4.744 -27.096 1.00 60.94 86 MET A CA 1
ATOM 666 C C . MET A 1 86 ? 21.896 -3.774 -28.225 1.00 60.94 86 MET A C 1
ATOM 668 O O . MET A 1 86 ? 22.488 -4.207 -29.205 1.00 60.94 86 MET A O 1
ATOM 672 N N . ILE A 1 87 ? 21.645 -2.470 -28.061 1.00 59.84 87 ILE A N 1
ATOM 673 C CA . ILE A 1 87 ? 22.000 -1.429 -29.049 1.00 59.84 87 ILE A CA 1
ATOM 674 C C . ILE A 1 87 ? 23.524 -1.204 -29.153 1.00 59.84 87 ILE A C 1
ATOM 676 O O . ILE A 1 87 ? 24.013 -0.714 -30.168 1.00 59.84 87 ILE A O 1
ATOM 680 N N . ARG A 1 88 ? 24.299 -1.534 -28.108 1.00 54.91 88 ARG A N 1
ATOM 681 C CA . ARG A 1 88 ? 25.766 -1.342 -28.078 1.00 54.91 88 ARG A CA 1
ATOM 682 C C . ARG A 1 88 ? 26.575 -2.507 -28.672 1.00 54.91 88 ARG A C 1
ATOM 684 O O . ARG A 1 88 ? 27.801 -2.400 -28.708 1.00 54.91 88 ARG A O 1
ATOM 691 N N . LYS A 1 89 ? 25.933 -3.605 -29.080 1.00 46.94 89 LYS A N 1
ATOM 692 C CA . LYS A 1 89 ? 26.560 -4.751 -29.763 1.00 46.94 89 LYS A CA 1
ATOM 693 C C . LYS A 1 89 ? 26.347 -4.670 -31.267 1.00 46.94 89 LYS A C 1
ATOM 695 O O . LYS A 1 89 ? 27.277 -5.103 -31.980 1.00 46.94 89 LYS A O 1
#

pLDDT: mean 72.48, std 10.78, range [35.09, 85.19]

Sequence (89 aa):
MELEIKLKHDAVISQLFKTKTALEALTLNTPAKNAAGSNKLDFTSHWLEREEEIAELVKGYTAIAQKSIEDTNAGVDLMKHQDEAMIRK

Secondary structure (DSSP, 8-state):
--------HHHHHHHHHHHHHHHHT----PPPTTTTTT---HHHHHHHHHHHHHHHHHHHHHHHHHHHHHHHHHHHHHHHHHHHHHHT-